Protein AF-A0A518CZ41-F1 (afdb_monomer)

Radius of gyration: 13.39 Å; Cα conta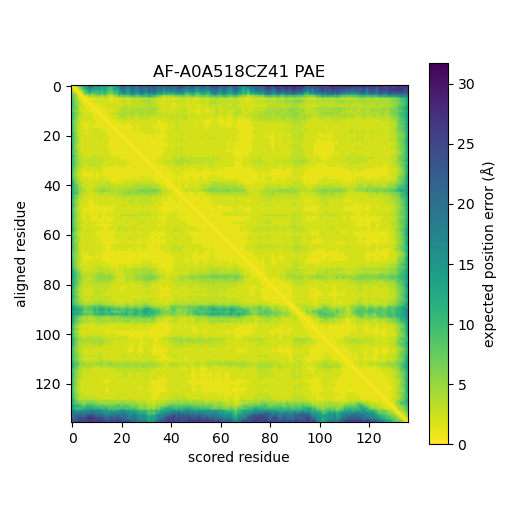cts (8 Å, |Δi|>4): 255; chains: 1; bounding box: 31×30×39 Å

Organism: NCBI:txid2528008

Sequence (136 aa):
MTESTHPHFDDGGAVVWQTDFHEALRAASQQGRLLFIEYGRKECTQCKALVLTVIPRPEIAAILSERYVCLAVDCDEAGDEVDELATKLEGAEMLPFVMVTDGRGQYLDGLSGRISPESLHRLLERLSSAANTKGA

Mean predicted aligned error: 3.84 Å

Structure (mmCIF, N/CA/C/O backbone):
data_AF-A0A518CZ41-F1
#
_entry.id   AF-A0A518CZ41-F1
#
loop_
_atom_site.group_PDB
_atom_site.id
_atom_site.type_symbol
_atom_site.label_atom_id
_atom_site.label_alt_id
_atom_site.label_comp_id
_atom_site.label_asym_id
_atom_site.label_entity_id
_atom_site.label_seq_id
_atom_site.pdbx_PDB_ins_code
_atom_site.Cartn_x
_atom_site.Cartn_y
_atom_site.Cartn_z
_atom_site.occupancy
_atom_site.B_iso_or_equiv
_atom_site.auth_seq_id
_atom_site.auth_comp_id
_atom_site.auth_asym_id
_atom_site.auth_atom_id
_atom_site.pdbx_PDB_model_num
ATOM 1 N N . MET A 1 1 ? -17.931 -11.281 -2.148 1.00 40.69 1 MET A N 1
ATOM 2 C CA . MET A 1 1 ? -16.796 -10.453 -1.703 1.00 40.69 1 MET A CA 1
ATOM 3 C C . MET A 1 1 ? -15.743 -10.651 -2.763 1.00 40.69 1 MET A C 1
ATOM 5 O O . MET A 1 1 ? -15.362 -11.789 -2.982 1.00 40.69 1 MET A O 1
ATOM 9 N N . THR A 1 2 ? -15.462 -9.621 -3.551 1.00 43.88 2 THR A N 1
ATOM 10 C CA . THR A 1 2 ? -14.520 -9.710 -4.667 1.00 43.88 2 THR A CA 1
ATOM 11 C C . THR A 1 2 ? -13.119 -9.830 -4.084 1.00 43.88 2 THR A C 1
ATOM 13 O O . THR A 1 2 ? -12.615 -8.890 -3.477 1.00 43.88 2 THR A O 1
ATOM 16 N N . GLU A 1 3 ? -12.540 -11.024 -4.179 1.00 54.88 3 GLU A N 1
ATOM 17 C CA . GLU A 1 3 ? -11.106 -11.237 -4.003 1.00 54.88 3 GLU A CA 1
ATOM 18 C C . GLU A 1 3 ? -10.420 -10.506 -5.156 1.00 54.88 3 GLU A C 1
ATOM 20 O O . GLU A 1 3 ? -10.385 -10.984 -6.288 1.00 54.88 3 GLU A O 1
ATOM 25 N N . SER A 1 4 ? -10.005 -9.276 -4.888 1.00 74.69 4 SER A N 1
ATOM 26 C CA . SER A 1 4 ? -9.381 -8.412 -5.877 1.00 74.69 4 SER A CA 1
ATOM 27 C C . SER A 1 4 ? -7.861 -8.551 -5.768 1.00 74.69 4 SER A C 1
ATOM 29 O O . SER A 1 4 ? -7.293 -8.476 -4.676 1.00 74.69 4 SER A O 1
ATOM 31 N N . THR A 1 5 ? -7.212 -8.816 -6.899 1.00 86.62 5 THR A N 1
ATOM 32 C CA . THR A 1 5 ? -5.757 -8.964 -7.031 1.00 86.62 5 THR A CA 1
ATOM 33 C C . THR A 1 5 ? -5.107 -7.626 -7.359 1.00 86.62 5 THR A C 1
ATOM 35 O O . THR A 1 5 ? -5.749 -6.739 -7.922 1.00 86.62 5 THR A O 1
ATOM 38 N N . HIS A 1 6 ? -3.814 -7.491 -7.077 1.00 94.44 6 HIS A N 1
ATOM 39 C CA . HIS A 1 6 ? -3.054 -6.318 -7.494 1.00 94.44 6 HIS A CA 1
ATOM 40 C C . HIS A 1 6 ? -3.083 -6.174 -9.037 1.00 94.44 6 HIS A C 1
ATOM 42 O O . HIS A 1 6 ? -2.931 -7.171 -9.749 1.00 94.44 6 HIS A O 1
ATOM 48 N N . PRO A 1 7 ? -3.264 -4.959 -9.593 1.00 91.94 7 PRO A N 1
ATOM 49 C CA . PRO A 1 7 ? -3.528 -4.752 -11.022 1.00 91.94 7 PRO A CA 1
ATOM 50 C C . PRO A 1 7 ? -2.357 -5.137 -11.941 1.00 91.94 7 PRO A C 1
ATOM 52 O O . PRO A 1 7 ? -2.566 -5.501 -13.098 1.00 91.94 7 PRO A O 1
ATOM 55 N N . HIS A 1 8 ? -1.118 -5.073 -11.443 1.00 93.06 8 HIS A N 1
ATOM 56 C CA . HIS A 1 8 ? 0.083 -5.327 -12.257 1.00 93.06 8 HIS A CA 1
ATOM 57 C C . HIS A 1 8 ? 0.860 -6.608 -11.927 1.00 93.06 8 HIS A C 1
ATOM 59 O O . HIS A 1 8 ? 1.631 -7.084 -12.764 1.00 93.06 8 HIS A O 1
ATOM 65 N N . PHE A 1 9 ? 0.716 -7.147 -10.718 1.00 94.69 9 PHE A N 1
ATOM 66 C CA . PHE A 1 9 ? 1.599 -8.175 -10.169 1.00 94.69 9 PHE A CA 1
ATOM 67 C C . PHE A 1 9 ? 0.758 -9.180 -9.385 1.00 94.69 9 PHE A C 1
ATOM 69 O O . PHE A 1 9 ? -0.210 -8.793 -8.751 1.00 94.69 9 PHE A O 1
ATOM 76 N N . ASP A 1 10 ? 1.115 -10.457 -9.429 1.00 93.56 10 ASP A N 1
ATOM 77 C CA . ASP A 1 10 ? 0.400 -11.509 -8.704 1.00 93.56 10 ASP A CA 1
ATOM 78 C C . ASP A 1 10 ? 1.176 -11.876 -7.436 1.00 93.56 10 ASP A C 1
ATOM 80 O O . ASP A 1 10 ? 2.201 -12.552 -7.503 1.00 93.56 10 ASP A O 1
ATOM 84 N N . ASP A 1 11 ? 0.704 -11.401 -6.285 1.00 94.12 11 ASP A N 1
ATOM 85 C CA . ASP A 1 11 ? 1.297 -11.672 -4.972 1.00 94.12 11 ASP A CA 1
ATOM 86 C C . ASP A 1 11 ? 0.936 -13.066 -4.417 1.00 94.12 11 ASP A C 1
ATOM 88 O O . ASP A 1 11 ? 1.285 -13.391 -3.280 1.00 94.12 11 ASP A O 1
ATOM 92 N N . GLY A 1 12 ? 0.245 -13.899 -5.206 1.00 93.25 12 GLY A N 1
ATOM 93 C CA . GLY A 1 12 ? -0.235 -15.215 -4.798 1.00 93.25 12 GLY A CA 1
ATOM 94 C C . GLY A 1 12 ? -1.470 -15.166 -3.898 1.00 93.25 12 GLY A C 1
ATOM 95 O O . GLY A 1 12 ? -1.744 -16.146 -3.204 1.00 93.25 12 GLY A O 1
ATOM 96 N N . GLY A 1 13 ? -2.194 -14.042 -3.878 1.00 93.31 13 GLY A N 1
ATOM 97 C CA . GLY A 1 13 ? -3.337 -13.824 -2.992 1.00 93.31 13 GLY A CA 1
ATOM 98 C C . GLY A 1 13 ? -2.918 -13.532 -1.554 1.00 93.31 13 GLY A C 1
ATOM 99 O O . GLY A 1 13 ? -3.638 -13.884 -0.619 1.00 93.31 13 GLY A O 1
ATOM 100 N N . ALA A 1 14 ? -1.739 -12.934 -1.363 1.00 94.94 14 ALA A N 1
ATOM 101 C CA . ALA A 1 14 ? -1.212 -12.632 -0.036 1.00 94.94 14 ALA A CA 1
ATOM 102 C C . ALA A 1 14 ? -2.076 -11.607 0.710 1.00 94.94 14 ALA A C 1
ATOM 104 O O . ALA A 1 14 ? -2.255 -11.726 1.924 1.00 94.94 14 ALA A O 1
ATOM 105 N N . VAL A 1 15 ? -2.614 -10.618 -0.009 1.00 96.38 15 VAL A N 1
ATOM 106 C CA . VAL A 1 15 ? -3.582 -9.649 0.516 1.00 96.38 15 VAL A CA 1
ATOM 107 C C . VAL A 1 15 ? -4.687 -9.374 -0.508 1.00 96.38 15 VAL A C 1
ATOM 109 O O . VAL A 1 15 ? -4.543 -9.635 -1.700 1.00 96.38 15 VAL A O 1
ATOM 112 N N . VAL A 1 16 ? -5.809 -8.824 -0.039 1.00 96.38 16 VAL A N 1
ATOM 113 C CA . VAL A 1 16 ? -6.887 -8.344 -0.916 1.00 96.38 16 VAL A CA 1
ATOM 114 C C . VAL A 1 16 ? -6.609 -6.896 -1.303 1.00 96.38 16 VAL A C 1
ATOM 116 O O . VAL A 1 16 ? -6.506 -6.031 -0.430 1.00 96.38 16 VAL A O 1
ATOM 119 N N . TRP A 1 17 ? -6.528 -6.634 -2.604 1.00 97.19 17 TRP A N 1
ATOM 120 C CA . TRP A 1 17 ? -6.184 -5.333 -3.166 1.00 97.19 17 TRP A CA 1
ATOM 121 C C . TRP A 1 17 ? -7.405 -4.584 -3.673 1.00 97.19 17 TRP A C 1
ATOM 123 O O . TRP A 1 17 ? -8.125 -5.065 -4.537 1.00 97.19 17 TRP A O 1
ATOM 133 N N . GLN A 1 18 ? -7.601 -3.363 -3.204 1.00 96.62 18 GLN A N 1
ATOM 134 C CA . GLN A 1 18 ? -8.471 -2.400 -3.862 1.00 96.62 18 GLN A CA 1
ATOM 135 C C . GLN A 1 18 ? -7.707 -1.671 -4.968 1.00 96.62 18 GLN A C 1
ATOM 137 O O . GLN A 1 18 ? -6.478 -1.606 -4.947 1.00 96.62 18 GLN A O 1
ATOM 142 N N . THR A 1 19 ? -8.450 -1.110 -5.917 1.00 95.62 19 THR A N 1
ATOM 143 C CA . THR A 1 19 ? -7.917 -0.295 -7.026 1.00 95.62 19 THR A CA 1
ATOM 144 C C . THR A 1 19 ? -8.610 1.062 -7.153 1.00 95.62 19 THR A C 1
ATOM 146 O O . THR A 1 19 ? -8.149 1.913 -7.903 1.00 95.62 19 THR A O 1
ATOM 149 N N . ASP A 1 20 ? -9.675 1.298 -6.380 1.00 95.44 20 ASP A N 1
ATOM 150 C CA . ASP A 1 20 ? -10.339 2.595 -6.263 1.00 95.44 20 ASP A CA 1
ATOM 151 C C . ASP A 1 20 ? -10.043 3.218 -4.890 1.00 95.44 20 ASP A C 1
ATOM 153 O O . ASP A 1 20 ? -10.288 2.611 -3.839 1.00 95.44 20 ASP A O 1
ATOM 157 N N . PHE A 1 21 ? -9.510 4.441 -4.896 1.00 96.06 21 PHE A N 1
ATOM 158 C CA . PHE A 1 21 ? -9.108 5.142 -3.677 1.00 96.06 21 PHE A CA 1
ATOM 159 C C . PHE A 1 21 ? -10.289 5.433 -2.742 1.00 96.06 21 PHE A C 1
ATOM 161 O O . PHE A 1 21 ? -10.181 5.236 -1.528 1.00 96.06 21 PHE A O 1
ATOM 168 N N . HIS A 1 22 ? -11.434 5.866 -3.273 1.00 96.06 22 HIS A N 1
ATOM 169 C CA . HIS A 1 22 ? -12.584 6.233 -2.450 1.00 96.06 22 HIS A CA 1
ATOM 170 C C . HIS A 1 22 ? -13.259 5.009 -1.830 1.00 96.06 22 HIS A C 1
ATOM 172 O O . HIS A 1 22 ? -13.716 5.071 -0.683 1.00 96.06 22 HIS A O 1
ATOM 178 N N . GLU A 1 23 ? -13.325 3.892 -2.551 1.00 96.31 23 GLU A N 1
ATOM 179 C CA . GLU A 1 23 ? -13.798 2.618 -2.015 1.00 96.31 23 GLU A CA 1
ATOM 180 C C . GLU A 1 23 ? -12.855 2.084 -0.936 1.00 96.31 23 GLU A C 1
ATOM 182 O O . GLU A 1 23 ? -13.319 1.700 0.144 1.00 96.31 23 GLU A O 1
ATOM 187 N N . ALA A 1 24 ? -11.541 2.131 -1.176 1.00 97.00 24 ALA A N 1
ATOM 188 C CA . ALA A 1 24 ? -10.542 1.698 -0.207 1.00 97.00 24 ALA A CA 1
ATOM 189 C C . ALA A 1 24 ? -10.580 2.545 1.073 1.00 97.00 24 ALA A C 1
ATOM 191 O O . ALA A 1 24 ? -10.604 1.999 2.179 1.00 97.00 24 ALA A O 1
ATOM 192 N N . LEU A 1 25 ? -10.676 3.871 0.943 1.00 97.50 25 LEU A N 1
ATOM 193 C CA . LEU A 1 25 ? -10.771 4.781 2.081 1.00 97.50 25 LEU A CA 1
ATOM 194 C C . LEU A 1 25 ? -12.068 4.573 2.874 1.00 97.50 25 LEU A C 1
ATOM 196 O O . LEU A 1 25 ? -12.051 4.523 4.106 1.00 97.50 25 LEU A O 1
ATOM 200 N N . ARG A 1 26 ? -13.200 4.398 2.183 1.00 97.62 26 ARG A N 1
ATOM 201 C CA . ARG A 1 26 ? -14.485 4.086 2.825 1.00 97.62 26 ARG A CA 1
ATOM 202 C C . ARG A 1 26 ? -14.406 2.772 3.598 1.00 97.62 26 ARG A C 1
ATOM 204 O O . ARG A 1 26 ? -14.874 2.716 4.735 1.00 97.62 26 ARG A O 1
ATOM 211 N N . ALA A 1 27 ? -13.801 1.742 3.008 1.00 96.31 27 ALA A N 1
ATOM 212 C CA . ALA A 1 27 ? -13.597 0.453 3.657 1.00 96.31 27 ALA A CA 1
ATOM 213 C C . ALA A 1 27 ? -12.696 0.580 4.894 1.00 96.31 27 ALA A C 1
ATOM 215 O O . ALA A 1 27 ? -13.059 0.070 5.953 1.00 96.31 27 ALA A O 1
ATOM 216 N N . ALA A 1 28 ? -11.580 1.310 4.797 1.00 96.69 28 ALA A N 1
ATOM 217 C CA . ALA A 1 28 ? -10.678 1.563 5.921 1.00 96.69 28 ALA A CA 1
ATOM 218 C C . ALA A 1 28 ? -11.420 2.246 7.081 1.00 96.69 28 ALA A C 1
ATOM 220 O O . ALA A 1 28 ? -11.381 1.776 8.219 1.00 96.69 28 ALA A O 1
ATOM 221 N N . SER A 1 29 ? -12.200 3.285 6.768 1.00 96.06 29 SER A N 1
ATOM 222 C CA . SER A 1 29 ? -13.040 4.006 7.729 1.00 96.06 29 SER A CA 1
ATOM 223 C C . SER A 1 29 ? -14.050 3.096 8.436 1.00 96.06 29 SER A C 1
ATOM 225 O O . SER A 1 29 ? -14.122 3.068 9.663 1.00 96.06 29 SER A O 1
ATOM 227 N N . GLN A 1 30 ? -14.811 2.311 7.668 1.00 96.44 30 GLN A N 1
ATOM 228 C CA . GLN A 1 30 ? -15.866 1.437 8.192 1.00 96.44 30 GLN A CA 1
ATOM 229 C C . GLN A 1 30 ? -15.320 0.272 9.019 1.00 96.44 30 GLN A C 1
ATOM 231 O O . GLN A 1 30 ? -15.967 -0.163 9.969 1.00 96.44 30 GLN A O 1
ATOM 236 N N . GLN A 1 31 ? -14.143 -0.239 8.658 1.00 94.12 31 GLN A N 1
ATOM 237 C CA . GLN A 1 31 ? -13.509 -1.372 9.331 1.00 94.12 31 GLN A CA 1
ATOM 238 C C . GLN A 1 31 ? -12.637 -0.945 10.520 1.00 94.12 31 GLN A C 1
ATOM 240 O O . GLN A 1 31 ? -12.100 -1.808 11.210 1.00 94.12 31 GLN A O 1
ATOM 245 N N . GLY A 1 32 ? -12.469 0.362 10.761 1.00 95.06 32 GLY A N 1
ATOM 246 C CA . GLY A 1 32 ? -11.537 0.866 11.774 1.00 95.06 32 GLY A CA 1
ATOM 247 C C . GLY A 1 32 ? -10.084 0.486 11.470 1.00 95.06 32 GLY A C 1
ATOM 248 O O . GLY A 1 32 ? -9.301 0.242 12.386 1.00 95.06 32 GLY A O 1
ATOM 249 N N . ARG A 1 33 ? -9.744 0.382 10.182 1.00 96.50 33 ARG A N 1
ATOM 250 C CA . ARG A 1 33 ? -8.426 -0.006 9.675 1.00 96.50 33 ARG A CA 1
ATOM 251 C C . ARG A 1 33 ? -7.707 1.194 9.076 1.00 96.50 33 ARG A C 1
ATOM 253 O O . ARG A 1 33 ? -8.321 2.195 8.713 1.00 96.50 33 ARG A O 1
ATOM 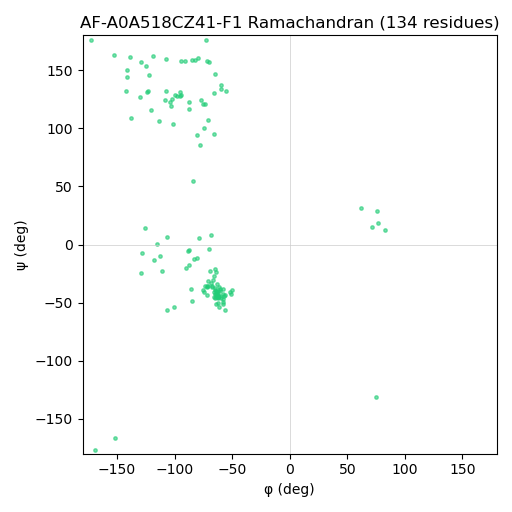260 N N . LEU A 1 34 ? -6.390 1.080 8.975 1.00 98.31 34 LEU A N 1
ATOM 261 C CA . LEU A 1 34 ? -5.574 2.029 8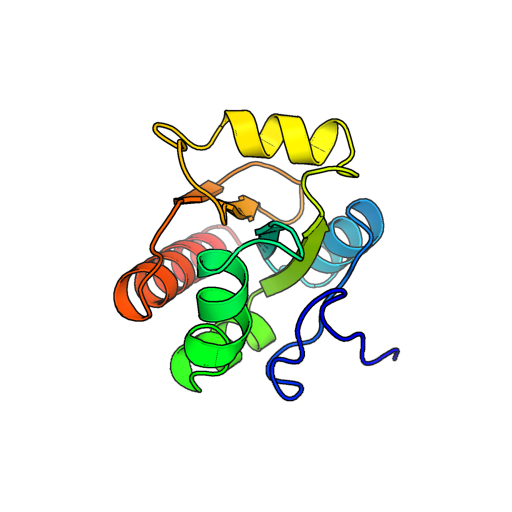.225 1.00 98.31 34 LEU A CA 1
ATOM 262 C C . LEU A 1 34 ? -5.661 1.716 6.724 1.00 98.31 34 LEU A C 1
ATOM 264 O O . LEU A 1 34 ? -6.027 0.607 6.337 1.00 98.31 34 LEU A O 1
ATOM 268 N N . LEU A 1 35 ? -5.322 2.680 5.875 1.00 98.44 35 LEU A N 1
ATOM 269 C CA . LEU A 1 35 ? -5.225 2.478 4.431 1.00 98.44 35 LEU A CA 1
ATOM 270 C C . LEU A 1 35 ? -3.749 2.379 4.051 1.00 98.44 35 LEU A C 1
ATOM 272 O O . LEU A 1 35 ? -2.989 3.314 4.284 1.00 98.44 35 LEU A O 1
ATOM 276 N N . PHE A 1 36 ? -3.355 1.240 3.495 1.00 98.62 36 PHE A N 1
ATOM 277 C CA . PHE A 1 36 ? -2.048 1.013 2.891 1.00 98.62 36 PHE A CA 1
ATOM 278 C C . PHE A 1 36 ? -2.158 1.259 1.388 1.00 98.62 36 PHE A C 1
ATOM 280 O O . PHE A 1 36 ? -3.023 0.671 0.743 1.00 98.62 36 PHE A O 1
ATOM 287 N N . ILE A 1 37 ? -1.287 2.099 0.837 1.00 98.50 37 ILE A N 1
ATOM 288 C CA . ILE A 1 37 ? -1.276 2.460 -0.580 1.00 98.50 37 ILE A CA 1
ATOM 289 C C . ILE A 1 37 ? 0.076 2.060 -1.165 1.00 98.50 37 ILE A C 1
ATOM 291 O O . ILE A 1 37 ? 1.107 2.600 -0.762 1.00 98.50 37 ILE A O 1
ATOM 295 N N . GLU A 1 38 ? 0.063 1.123 -2.107 1.00 98.06 38 GLU A N 1
ATOM 296 C CA . GLU A 1 38 ? 1.164 0.893 -3.039 1.00 98.06 38 GLU A CA 1
ATOM 297 C C . GLU A 1 38 ? 0.946 1.819 -4.233 1.00 98.06 38 GLU A C 1
ATOM 299 O O . GLU A 1 38 ? -0.082 1.753 -4.900 1.00 98.06 38 GLU A O 1
ATOM 304 N N . TYR A 1 39 ? 1.877 2.744 -4.428 1.00 97.50 39 TYR A N 1
ATOM 305 C CA . TYR A 1 39 ? 1.899 3.681 -5.539 1.00 97.50 39 TYR A CA 1
ATOM 306 C C . TYR A 1 39 ? 3.107 3.333 -6.398 1.00 97.50 39 TYR A C 1
ATOM 308 O O . TYR A 1 39 ? 4.268 3.535 -6.013 1.00 97.50 39 TYR A O 1
ATOM 316 N N . GLY A 1 40 ? 2.825 2.732 -7.542 1.00 96.25 40 GLY A N 1
ATOM 317 C CA . GLY A 1 40 ? 3.818 2.098 -8.389 1.00 96.25 40 GLY A CA 1
ATOM 318 C C . GLY A 1 40 ? 3.385 2.120 -9.842 1.00 96.25 40 GLY A C 1
ATOM 319 O O . GLY A 1 40 ? 2.476 2.835 -10.224 1.00 96.25 40 GLY A O 1
ATOM 320 N N . ARG A 1 41 ? 4.065 1.339 -10.675 1.00 95.44 41 ARG A N 1
ATOM 321 C CA . ARG A 1 41 ? 3.665 1.114 -12.069 1.00 95.44 41 ARG A CA 1
ATOM 322 C C . ARG A 1 41 ? 4.154 -0.238 -12.539 1.00 95.44 41 ARG A C 1
ATOM 324 O O . ARG A 1 41 ? 5.076 -0.817 -11.953 1.00 95.44 41 ARG A O 1
ATOM 331 N N . LYS A 1 42 ? 3.596 -0.730 -13.638 1.00 93.12 42 LYS A N 1
ATOM 332 C CA . LYS A 1 42 ? 3.949 -2.037 -14.204 1.00 93.12 42 LYS A CA 1
ATOM 333 C C . LYS A 1 42 ? 5.432 -2.148 -14.584 1.00 93.12 42 LYS A C 1
ATOM 335 O O . LYS A 1 42 ? 6.096 -3.122 -14.219 1.00 93.12 42 LYS A O 1
ATOM 340 N N . GLU A 1 43 ? 5.989 -1.148 -15.265 1.00 93.56 43 GLU A N 1
ATOM 341 C CA . GLU A 1 43 ? 7.396 -1.090 -15.685 1.00 93.56 43 GLU A CA 1
ATOM 342 C C . GLU A 1 43 ? 8.308 -0.549 -14.564 1.00 93.56 43 GLU A C 1
ATOM 344 O O . GLU A 1 43 ? 9.063 0.413 -14.728 1.00 93.56 43 GLU A O 1
ATOM 349 N N . CYS A 1 44 ? 8.241 -1.179 -13.389 1.00 93.56 44 CYS A N 1
ATOM 350 C CA . CYS A 1 44 ? 9.034 -0.821 -12.217 1.00 93.56 44 CYS A CA 1
ATOM 351 C C . CYS A 1 44 ? 9.564 -2.071 -11.500 1.00 93.56 44 CYS A C 1
ATOM 353 O O . CYS A 1 44 ? 8.835 -2.798 -10.824 1.00 93.56 44 CYS A O 1
ATOM 355 N N . THR A 1 45 ? 10.876 -2.310 -11.600 1.00 94.81 45 THR A N 1
ATOM 356 C CA . THR A 1 45 ? 11.530 -3.481 -10.990 1.00 94.81 45 THR A CA 1
ATOM 357 C C . THR A 1 45 ? 11.382 -3.516 -9.469 1.00 94.81 45 THR A C 1
ATOM 359 O O . THR A 1 45 ? 11.192 -4.589 -8.902 1.00 94.81 45 THR A O 1
ATOM 362 N N . GLN A 1 46 ? 11.463 -2.361 -8.801 1.00 94.81 46 GLN A N 1
ATOM 363 C CA . GLN A 1 46 ? 11.329 -2.298 -7.343 1.00 94.81 46 GLN A CA 1
ATOM 364 C C . GLN A 1 46 ? 9.877 -2.508 -6.895 1.00 94.81 46 GLN A C 1
ATOM 366 O O . GLN A 1 46 ? 9.655 -3.188 -5.900 1.00 94.81 46 GLN A O 1
ATOM 371 N N . CYS A 1 47 ? 8.898 -2.022 -7.664 1.00 96.06 47 CYS A N 1
ATOM 372 C CA . CYS A 1 47 ? 7.471 -2.216 -7.393 1.00 96.06 47 CYS A CA 1
ATOM 373 C C . CYS A 1 47 ? 7.125 -3.706 -7.502 1.00 96.06 47 CYS A C 1
ATOM 375 O O . CYS A 1 47 ? 6.579 -4.310 -6.581 1.00 96.06 47 CYS A O 1
ATOM 377 N N . LYS A 1 48 ? 7.619 -4.357 -8.565 1.00 96.31 48 LYS A N 1
ATOM 378 C CA . LYS A 1 48 ? 7.536 -5.813 -8.716 1.00 96.31 48 LYS A CA 1
ATOM 379 C C . LYS A 1 48 ? 8.188 -6.558 -7.545 1.00 96.31 48 LYS A C 1
ATOM 381 O O . LYS A 1 48 ? 7.632 -7.538 -7.061 1.00 96.31 48 LYS A O 1
ATOM 386 N N . ALA A 1 49 ? 9.369 -6.131 -7.094 1.00 96.69 49 ALA A N 1
ATOM 387 C CA . ALA A 1 49 ? 10.051 -6.769 -5.968 1.00 96.69 49 ALA A CA 1
ATOM 388 C C . ALA A 1 49 ? 9.256 -6.624 -4.660 1.00 96.69 49 ALA A C 1
ATOM 390 O O . ALA A 1 49 ? 9.115 -7.608 -3.933 1.00 96.69 49 ALA A O 1
ATOM 391 N N . LEU A 1 50 ? 8.698 -5.442 -4.386 1.00 97.62 50 LEU A N 1
ATOM 392 C CA . LEU A 1 50 ? 7.836 -5.201 -3.232 1.00 97.62 50 LEU A CA 1
ATOM 393 C C . LEU A 1 50 ? 6.646 -6.172 -3.236 1.00 97.62 50 LEU A C 1
ATOM 395 O O . LEU A 1 50 ? 6.490 -6.951 -2.295 1.00 97.62 50 LEU A O 1
ATOM 399 N N . VAL A 1 51 ? 5.866 -6.187 -4.318 1.00 97.62 51 VAL A N 1
ATOM 400 C CA . VAL A 1 51 ? 4.610 -6.950 -4.380 1.00 97.62 51 VAL A CA 1
ATOM 401 C C . VAL A 1 51 ? 4.836 -8.461 -4.459 1.00 97.62 51 VAL A C 1
ATOM 403 O O . VAL A 1 51 ? 4.096 -9.214 -3.842 1.00 97.62 51 VAL A O 1
ATOM 406 N N . LEU A 1 52 ? 5.880 -8.931 -5.149 1.00 97.19 52 LEU A N 1
ATOM 407 C CA . LEU A 1 52 ? 6.109 -10.373 -5.324 1.00 97.19 52 LEU A CA 1
ATOM 408 C C . LEU A 1 52 ? 6.969 -11.021 -4.235 1.00 97.19 52 LEU A C 1
ATOM 410 O O . LEU A 1 52 ? 6.982 -12.245 -4.126 1.00 97.19 52 LEU A O 1
ATOM 414 N N . THR A 1 53 ? 7.758 -10.248 -3.482 1.00 97.31 53 THR A N 1
ATOM 415 C CA . THR A 1 53 ? 8.765 -10.831 -2.569 1.00 97.31 53 THR A CA 1
ATOM 416 C C . THR A 1 53 ? 8.715 -10.296 -1.149 1.00 97.31 53 THR A C 1
ATOM 418 O O . THR A 1 53 ? 9.153 -10.986 -0.228 1.00 97.31 53 THR A O 1
ATOM 421 N N . VAL A 1 54 ? 8.195 -9.083 -0.952 1.00 98.12 54 VAL A N 1
ATOM 422 C CA . VAL A 1 54 ? 8.148 -8.450 0.366 1.00 98.12 54 VAL A CA 1
ATOM 423 C C . VAL A 1 54 ? 6.754 -8.582 0.969 1.00 98.12 54 VAL A C 1
ATOM 425 O O . VAL A 1 54 ? 6.634 -9.115 2.068 1.00 98.12 54 VAL A O 1
ATOM 428 N N . ILE A 1 55 ? 5.712 -8.165 0.247 1.00 98.12 55 ILE A N 1
ATOM 429 C CA . ILE A 1 55 ? 4.316 -8.246 0.707 1.00 98.12 55 ILE A CA 1
ATOM 430 C C . ILE A 1 55 ? 3.880 -9.685 1.041 1.00 98.12 55 ILE A C 1
ATOM 432 O O . ILE A 1 55 ? 3.299 -9.867 2.110 1.00 98.12 55 ILE A O 1
ATOM 436 N N . PRO A 1 56 ? 4.220 -10.725 0.248 1.00 97.81 56 PRO A N 1
ATOM 437 C CA . PRO A 1 56 ? 3.781 -12.097 0.517 1.00 97.81 56 PRO A CA 1
ATOM 438 C C . PRO A 1 56 ? 4.428 -12.756 1.734 1.00 97.81 56 PRO A C 1
ATOM 440 O O . PRO A 1 56 ? 4.114 -13.901 2.061 1.00 97.81 56 PRO A O 1
ATOM 443 N N . ARG A 1 57 ? 5.372 -12.082 2.399 1.00 98.12 57 ARG A N 1
ATOM 444 C CA . ARG A 1 57 ? 6.004 -12.640 3.592 1.00 98.12 57 ARG A CA 1
ATOM 445 C C . ARG A 1 57 ? 4.956 -12.769 4.701 1.00 98.12 57 ARG A C 1
ATOM 447 O O . ARG A 1 57 ? 4.265 -11.782 4.961 1.00 98.12 57 ARG A O 1
ATOM 454 N N . PRO A 1 58 ? 4.840 -13.933 5.369 1.00 97.75 58 PRO A N 1
ATOM 455 C CA . PRO A 1 58 ? 3.746 -14.204 6.302 1.00 97.75 58 PRO A CA 1
ATOM 456 C C . PRO A 1 58 ? 3.557 -13.126 7.372 1.00 97.75 58 PRO A C 1
ATOM 458 O O . PRO A 1 58 ? 2.432 -12.729 7.656 1.00 97.75 58 PRO A O 1
ATOM 461 N N . GLU A 1 59 ? 4.657 -12.615 7.923 1.00 96.56 59 GLU A N 1
ATOM 462 C CA . GLU A 1 59 ? 4.657 -11.564 8.938 1.00 96.56 59 GLU A CA 1
ATOM 463 C C . GLU A 1 59 ? 4.074 -10.231 8.432 1.00 96.56 59 GLU A C 1
ATOM 465 O O . GLU A 1 59 ? 3.404 -9.529 9.180 1.00 96.56 59 GLU A O 1
ATOM 470 N N . ILE A 1 60 ? 4.272 -9.893 7.157 1.00 98.38 60 ILE A N 1
ATOM 471 C CA . ILE A 1 60 ? 3.777 -8.650 6.549 1.00 98.38 60 ILE A CA 1
ATOM 472 C C . ILE A 1 60 ? 2.332 -8.829 6.083 1.00 98.38 60 ILE A C 1
ATOM 474 O O . ILE A 1 60 ? 1.475 -8.010 6.418 1.00 98.38 60 ILE A O 1
ATOM 478 N N . ALA A 1 61 ? 2.048 -9.917 5.361 1.00 98.00 61 ALA A N 1
ATOM 479 C CA . ALA A 1 61 ? 0.714 -10.231 4.858 1.00 98.00 61 ALA A CA 1
ATOM 480 C C . ALA A 1 61 ? -0.320 -10.343 5.991 1.00 98.00 61 ALA A C 1
ATOM 482 O O . ALA A 1 61 ? -1.443 -9.854 5.847 1.00 98.00 61 ALA A O 1
ATOM 483 N N . ALA A 1 62 ? 0.064 -10.923 7.137 1.00 97.56 62 ALA A N 1
ATOM 484 C CA . ALA A 1 62 ? -0.799 -11.015 8.313 1.00 97.56 62 ALA A CA 1
ATOM 485 C C . ALA A 1 62 ? -1.177 -9.627 8.855 1.00 97.56 62 ALA A C 1
ATOM 487 O O . ALA A 1 62 ? -2.360 -9.330 9.015 1.00 97.56 62 ALA A O 1
ATOM 488 N N . ILE A 1 63 ? -0.194 -8.742 9.064 1.00 97.69 63 ILE A N 1
ATOM 489 C CA . ILE A 1 63 ? -0.450 -7.387 9.572 1.00 97.69 63 ILE A CA 1
ATOM 490 C C . ILE A 1 63 ? -1.320 -6.599 8.591 1.00 97.69 63 ILE A C 1
ATOM 492 O O . ILE A 1 63 ? -2.294 -5.969 9.009 1.00 97.69 63 ILE A O 1
ATOM 496 N N . LEU A 1 64 ? -0.994 -6.649 7.295 1.00 98.06 64 LEU A N 1
ATOM 497 C CA . LEU A 1 64 ? -1.767 -5.985 6.247 1.00 98.06 64 LEU A CA 1
ATOM 498 C C . LEU A 1 64 ? -3.220 -6.471 6.243 1.00 98.06 64 LEU A C 1
ATOM 500 O O . LEU A 1 64 ? -4.136 -5.659 6.327 1.00 98.06 64 LEU A O 1
ATOM 504 N N . SER A 1 65 ? -3.438 -7.785 6.255 1.00 96.38 65 SER A N 1
ATOM 505 C CA . SER A 1 65 ? -4.780 -8.377 6.219 1.00 96.38 65 SER A CA 1
ATOM 506 C C . SER A 1 65 ? -5.605 -8.105 7.479 1.00 96.38 65 SER A C 1
ATOM 508 O O . SER A 1 65 ? -6.836 -8.033 7.409 1.00 96.38 65 SER A O 1
ATOM 510 N N . GLU A 1 66 ? -4.962 -7.962 8.640 1.00 96.06 66 GLU A N 1
ATOM 511 C CA . GLU A 1 66 ? -5.635 -7.730 9.921 1.00 96.06 66 GLU A CA 1
ATOM 512 C C . GLU A 1 66 ? -5.926 -6.254 10.203 1.00 96.06 66 GLU A C 1
ATOM 514 O O . GLU A 1 66 ? -6.972 -5.935 10.782 1.00 96.06 66 GLU A O 1
ATOM 519 N N . ARG A 1 67 ? -5.005 -5.357 9.835 1.00 97.56 67 ARG A N 1
ATOM 520 C CA . ARG A 1 67 ? -4.983 -3.961 10.307 1.00 97.56 67 ARG A CA 1
ATOM 521 C C . ARG A 1 67 ? -5.135 -2.928 9.198 1.00 97.56 67 ARG A C 1
ATOM 523 O O . ARG A 1 67 ? -5.399 -1.766 9.511 1.00 97.56 67 ARG A O 1
ATOM 530 N N . TYR A 1 68 ? -5.003 -3.338 7.940 1.00 98.25 68 TYR A N 1
ATOM 531 C CA . TYR A 1 68 ? -5.002 -2.437 6.797 1.00 98.25 68 TYR A CA 1
ATOM 532 C C . TYR A 1 68 ? -6.059 -2.833 5.762 1.00 98.25 68 TYR A C 1
ATOM 534 O O . TYR A 1 68 ? -6.477 -3.985 5.648 1.00 98.25 68 TYR A O 1
ATOM 542 N N . VAL A 1 69 ? -6.512 -1.844 5.004 1.00 98.25 69 VAL A N 1
ATOM 543 C CA . VAL A 1 69 ? -7.074 -2.036 3.668 1.00 98.25 69 VAL A CA 1
ATOM 544 C C . VAL A 1 69 ? -5.948 -1.741 2.687 1.00 98.25 69 VAL A C 1
ATOM 546 O O . VAL A 1 69 ? -5.301 -0.705 2.819 1.00 98.25 69 VAL A O 1
ATOM 549 N N . CYS A 1 70 ? -5.679 -2.650 1.751 1.00 98.25 70 CYS A N 1
ATOM 550 C CA . CYS A 1 70 ? -4.607 -2.481 0.772 1.00 98.25 70 CYS A CA 1
ATOM 551 C C . CYS A 1 70 ? -5.175 -1.892 -0.518 1.00 98.25 70 CYS A C 1
ATOM 553 O O . CYS A 1 70 ? -6.176 -2.385 -1.031 1.00 98.25 70 CYS A O 1
ATOM 555 N N . LEU A 1 71 ? -4.535 -0.851 -1.033 1.00 98.12 71 LEU A N 1
ATOM 556 C CA . LEU A 1 71 ? -4.848 -0.179 -2.286 1.00 98.12 71 LEU A CA 1
ATOM 557 C C . LEU A 1 71 ? -3.603 -0.215 -3.168 1.00 98.12 71 LEU A C 1
ATOM 559 O O . LEU A 1 71 ? -2.515 0.114 -2.701 1.00 98.12 71 LEU A O 1
ATOM 563 N N . ALA A 1 72 ? -3.774 -0.602 -4.425 1.00 97.62 72 ALA A N 1
ATOM 564 C CA . ALA A 1 72 ? -2.753 -0.475 -5.454 1.00 97.62 72 ALA A CA 1
ATOM 565 C C . ALA A 1 72 ? -3.154 0.642 -6.418 1.00 97.62 72 ALA A C 1
ATOM 567 O O . ALA A 1 72 ? -4.300 0.678 -6.872 1.00 97.62 72 ALA A O 1
ATOM 568 N N . VAL A 1 73 ? -2.217 1.536 -6.719 1.00 96.56 73 VAL A N 1
ATOM 569 C CA . VAL A 1 73 ? -2.416 2.689 -7.600 1.00 96.56 73 VAL A CA 1
ATOM 570 C C . VAL A 1 73 ? -1.302 2.722 -8.634 1.00 96.56 73 VAL A C 1
ATOM 572 O O . VAL A 1 73 ? -0.121 2.716 -8.279 1.00 96.56 73 VAL A O 1
ATOM 575 N N . ASP A 1 74 ? -1.691 2.793 -9.907 1.00 95.38 74 ASP A N 1
ATOM 576 C CA . ASP A 1 74 ? -0.762 3.138 -10.978 1.00 95.38 74 ASP A CA 1
ATOM 577 C C . ASP A 1 74 ? -0.456 4.640 -10.896 1.00 95.38 74 ASP A C 1
ATOM 579 O O . ASP A 1 74 ? -1.362 5.470 -10.959 1.00 95.38 74 ASP A O 1
ATOM 583 N N . CYS A 1 75 ? 0.815 4.993 -10.726 1.00 93.38 75 CYS A N 1
ATOM 584 C CA . CYS A 1 75 ? 1.263 6.371 -10.587 1.00 93.38 75 CYS A CA 1
ATOM 585 C C . CYS A 1 75 ? 1.017 7.215 -11.838 1.00 93.38 75 CYS A C 1
ATOM 587 O O . CYS A 1 75 ? 0.946 8.435 -11.735 1.00 93.38 75 CYS A O 1
ATOM 589 N N . ASP A 1 76 ? 0.902 6.587 -13.010 1.00 92.12 76 ASP A N 1
ATOM 590 C CA . ASP A 1 76 ? 0.645 7.297 -14.263 1.00 92.12 76 ASP A CA 1
ATOM 591 C C . ASP A 1 76 ? -0.863 7.588 -14.461 1.00 92.12 76 ASP A C 1
ATOM 593 O O . ASP A 1 76 ? -1.231 8.392 -15.320 1.00 92.12 76 ASP A O 1
ATOM 597 N N . GLU A 1 77 ? -1.734 6.969 -13.651 1.00 92.25 77 GLU A N 1
ATOM 598 C CA . GLU A 1 77 ? -3.201 7.106 -13.689 1.00 92.25 77 GLU A CA 1
ATOM 599 C C . GLU A 1 77 ? -3.799 7.513 -12.328 1.00 92.25 77 GLU A C 1
ATOM 601 O O . GLU A 1 77 ? -5.007 7.401 -12.103 1.00 92.25 77 GLU A O 1
ATOM 606 N N . ALA A 1 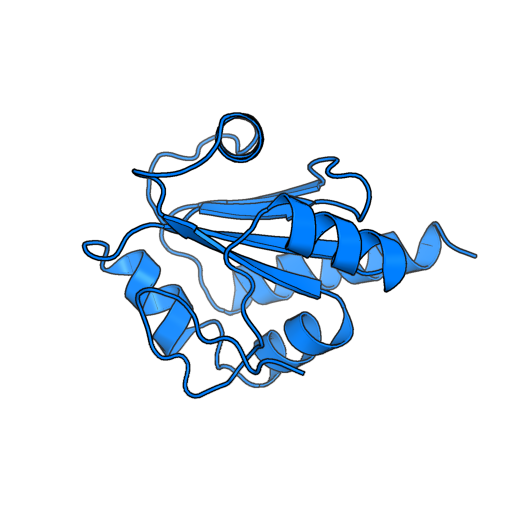78 ? -2.958 7.971 -11.402 1.00 91.31 78 ALA A N 1
ATOM 607 C CA . ALA A 1 78 ? -3.385 8.353 -10.068 1.00 91.31 78 ALA A CA 1
ATOM 608 C 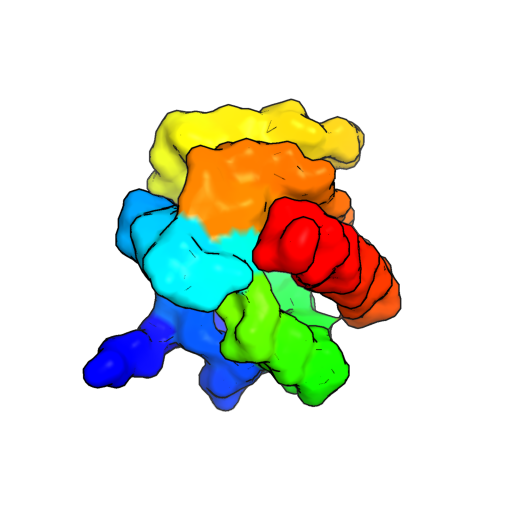C . ALA A 1 78 ? -4.329 9.569 -10.097 1.00 91.31 78 ALA A C 1
ATOM 610 O O . ALA A 1 78 ? -4.229 10.454 -10.945 1.00 91.31 78 ALA A O 1
ATOM 611 N N . GLY A 1 79 ? -5.275 9.600 -9.156 1.00 92.50 79 GLY A N 1
ATOM 612 C CA . GLY A 1 79 ? -6.111 10.777 -8.914 1.00 92.50 79 GLY A CA 1
ATOM 613 C C . GLY A 1 79 ? -5.403 11.810 -8.034 1.00 92.50 79 GLY A C 1
ATOM 614 O O . GLY A 1 79 ? -4.519 11.454 -7.248 1.00 92.50 79 GLY A O 1
ATOM 615 N N . ASP A 1 80 ? -5.860 13.065 -8.109 1.00 95.62 80 ASP A N 1
ATOM 616 C CA . ASP A 1 80 ? -5.287 14.216 -7.396 1.00 95.62 80 ASP A CA 1
ATOM 617 C C . ASP A 1 80 ? -5.084 13.950 -5.892 1.00 95.62 80 ASP A C 1
ATOM 619 O O . ASP A 1 80 ? -4.067 14.344 -5.322 1.00 95.62 80 ASP A O 1
ATOM 623 N N . GLU A 1 81 ? -6.015 13.255 -5.229 1.00 95.38 81 GLU A N 1
ATOM 624 C CA . GLU A 1 81 ? -5.902 12.947 -3.801 1.00 95.38 81 GLU A CA 1
ATOM 625 C C . GLU A 1 81 ? -4.727 12.020 -3.476 1.00 95.38 81 GLU A C 1
ATOM 627 O O . GLU A 1 81 ? -4.064 12.194 -2.450 1.00 95.38 81 GLU A O 1
ATOM 632 N N . VAL A 1 82 ? -4.466 11.024 -4.326 1.00 95.25 82 VAL A N 1
ATOM 633 C CA . VAL A 1 82 ? -3.352 10.090 -4.121 1.00 95.25 82 VAL A CA 1
ATOM 634 C C . VAL A 1 82 ? -2.031 10.768 -4.465 1.00 95.25 82 VAL A C 1
ATOM 636 O O . VAL A 1 82 ? -1.058 10.606 -3.726 1.00 95.25 82 VAL A O 1
ATOM 639 N N . ASP A 1 83 ? -2.004 11.583 -5.517 1.00 95.62 83 ASP A N 1
ATOM 640 C CA . ASP A 1 83 ? -0.828 12.380 -5.858 1.00 95.62 83 ASP A CA 1
ATOM 641 C C . ASP A 1 83 ? -0.484 13.380 -4.745 1.00 95.62 83 ASP A C 1
ATOM 643 O O . ASP A 1 83 ? 0.683 13.510 -4.369 1.00 95.62 83 ASP A O 1
ATOM 647 N N . GLU A 1 84 ? -1.479 14.021 -4.120 1.00 95.88 84 GLU A N 1
ATOM 648 C CA . GLU A 1 84 ? -1.248 14.893 -2.965 1.00 95.88 84 GLU A CA 1
ATOM 649 C C . GLU A 1 84 ? -0.617 14.121 -1.794 1.00 95.88 84 GLU A C 1
ATOM 651 O O . GLU A 1 84 ? 0.294 14.629 -1.133 1.00 95.88 84 GLU A O 1
ATOM 656 N N . LEU A 1 85 ? -1.050 12.882 -1.537 1.00 96.44 85 LEU A N 1
ATOM 657 C CA . LEU A 1 85 ? -0.415 12.021 -0.534 1.00 96.44 85 LEU A CA 1
ATOM 658 C C . LEU A 1 85 ? 1.035 11.698 -0.909 1.00 96.44 85 LEU A C 1
ATOM 660 O O . LEU A 1 85 ? 1.902 11.760 -0.036 1.00 96.44 85 LEU A O 1
ATOM 664 N N . ALA A 1 86 ? 1.317 11.42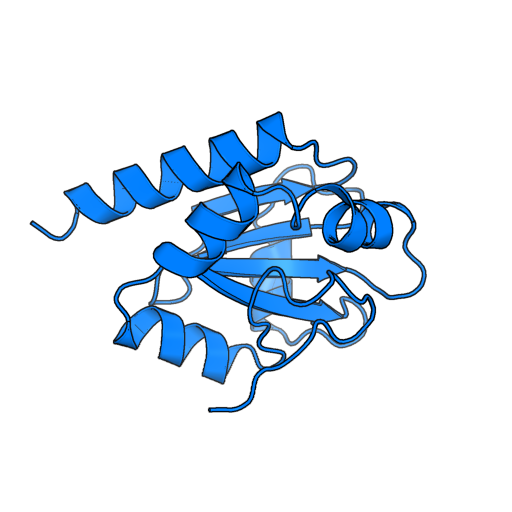9 -2.186 1.00 94.94 86 ALA A N 1
ATOM 665 C CA . ALA A 1 86 ? 2.671 11.149 -2.657 1.00 94.94 86 ALA A CA 1
ATOM 666 C C . ALA A 1 86 ? 3.610 12.339 -2.414 1.00 94.94 86 ALA A C 1
ATOM 668 O O . ALA A 1 86 ? 4.752 12.143 -1.999 1.00 94.94 86 ALA A O 1
ATOM 669 N N . THR A 1 87 ? 3.119 13.578 -2.552 1.00 94.75 87 THR A N 1
ATOM 670 C CA . THR A 1 87 ? 3.920 14.778 -2.243 1.00 94.75 87 THR A CA 1
ATOM 671 C C . THR A 1 87 ? 4.305 14.913 -0.764 1.00 94.75 87 THR A C 1
ATOM 673 O O . THR A 1 87 ? 5.272 15.607 -0.449 1.00 94.75 87 THR A O 1
ATOM 676 N N . LYS A 1 88 ? 3.580 14.255 0.153 1.00 95.50 88 LYS A N 1
ATOM 677 C CA . LYS A 1 88 ? 3.857 14.279 1.604 1.00 95.50 88 LYS A CA 1
ATOM 678 C C . LYS A 1 88 ? 4.979 13.322 2.002 1.00 95.50 88 LYS A C 1
ATOM 680 O O . LYS A 1 88 ? 5.464 13.390 3.132 1.00 95.50 88 LYS A O 1
ATOM 685 N N . LEU A 1 89 ? 5.395 12.439 1.097 1.00 92.94 89 LEU A N 1
ATOM 686 C CA . LEU A 1 89 ? 6.491 11.517 1.335 1.00 92.94 89 LEU A CA 1
ATOM 687 C C . LEU A 1 89 ? 7.833 12.233 1.125 1.00 92.94 89 LEU A C 1
ATOM 689 O O . LEU A 1 89 ? 8.347 12.347 0.013 1.00 92.94 89 LEU A O 1
ATOM 693 N N . GLU A 1 90 ? 8.406 12.742 2.215 1.00 86.44 90 GLU A N 1
ATOM 694 C CA . GLU A 1 90 ? 9.672 13.479 2.173 1.00 86.44 90 GLU A CA 1
ATOM 695 C C . GLU A 1 90 ? 10.824 12.620 1.619 1.00 86.44 90 GLU A C 1
ATOM 697 O O . GLU A 1 90 ? 11.028 11.474 2.021 1.00 86.44 90 GLU A O 1
ATOM 702 N N . GLY A 1 91 ? 11.608 13.185 0.694 1.00 80.50 91 GLY A N 1
ATOM 703 C CA . GLY A 1 91 ? 12.766 12.504 0.098 1.00 80.50 91 GLY A CA 1
ATOM 704 C C . GLY A 1 91 ? 12.414 11.366 -0.868 1.00 80.50 91 GLY A C 1
ATOM 705 O O . GLY A 1 91 ? 13.276 10.550 -1.198 1.00 80.50 91 GLY A O 1
ATOM 706 N N . ALA A 1 92 ? 11.161 11.283 -1.319 1.00 86.25 92 ALA A N 1
ATOM 707 C CA . ALA A 1 92 ? 10.722 10.289 -2.286 1.00 86.25 92 ALA A CA 1
ATOM 708 C C . ALA A 1 92 ? 11.210 10.612 -3.705 1.00 86.25 92 ALA A C 1
ATOM 710 O O . ALA A 1 92 ? 10.628 11.421 -4.420 1.00 86.25 92 ALA A O 1
ATOM 711 N N . GLU A 1 93 ? 12.283 9.943 -4.124 1.00 83.75 93 GLU A N 1
ATOM 712 C CA . GLU A 1 93 ? 12.868 10.114 -5.465 1.00 83.75 93 GLU A CA 1
ATOM 713 C C . GLU A 1 93 ? 12.725 8.862 -6.348 1.00 83.75 93 GLU A C 1
ATOM 715 O O . GLU A 1 93 ? 13.018 8.895 -7.543 1.00 83.75 93 GLU A O 1
ATOM 720 N N . MET A 1 94 ? 12.296 7.734 -5.772 1.00 90.62 94 MET A N 1
ATOM 721 C CA . MET A 1 94 ? 12.293 6.435 -6.445 1.00 90.62 94 MET A CA 1
ATOM 722 C C . MET A 1 94 ? 11.060 5.604 -6.089 1.00 90.62 94 MET A C 1
ATOM 724 O O . MET A 1 94 ? 10.750 5.426 -4.915 1.00 90.62 94 MET A O 1
ATOM 728 N N . LEU A 1 95 ? 10.400 5.042 -7.103 1.00 92.69 95 LEU A N 1
ATOM 729 C CA . LEU A 1 95 ? 9.297 4.094 -6.931 1.00 92.69 95 LEU A CA 1
ATOM 730 C C . LEU A 1 95 ? 9.769 2.730 -6.380 1.00 92.69 95 LEU A C 1
ATOM 732 O O . LEU A 1 95 ? 10.922 2.342 -6.615 1.00 92.69 95 LEU A O 1
ATOM 736 N N . PRO A 1 96 ? 8.875 1.954 -5.740 1.00 94.12 96 PRO A N 1
ATOM 737 C CA . PRO A 1 96 ? 7.499 2.304 -5.366 1.00 94.12 96 PRO A CA 1
ATOM 738 C C . PRO A 1 96 ? 7.463 3.311 -4.217 1.00 94.12 96 PRO A C 1
ATOM 740 O O . PRO A 1 96 ? 8.413 3.400 -3.434 1.00 94.12 96 PRO A O 1
ATOM 743 N N . PHE A 1 97 ? 6.353 4.033 -4.099 1.00 97.12 97 PHE A N 1
ATOM 744 C CA . PHE A 1 97 ? 6.000 4.734 -2.871 1.00 97.12 97 PHE A CA 1
ATOM 745 C C . PHE A 1 97 ? 4.982 3.888 -2.112 1.00 97.12 97 PHE A C 1
ATOM 747 O O . PHE A 1 97 ? 3.971 3.454 -2.653 1.00 97.12 97 PHE A O 1
ATOM 754 N N . VAL A 1 98 ? 5.264 3.643 -0.842 1.00 97.44 98 VAL A N 1
ATOM 755 C CA . VAL A 1 98 ? 4.310 3.091 0.111 1.00 97.44 98 VAL A CA 1
ATOM 756 C C . VAL A 1 98 ? 3.854 4.233 0.990 1.00 97.44 98 VAL A C 1
ATOM 758 O O . VAL A 1 98 ? 4.677 4.863 1.649 1.00 97.44 98 VAL A O 1
ATOM 761 N N . MET A 1 99 ? 2.552 4.477 1.030 1.00 97.88 99 MET A N 1
ATOM 762 C CA . MET A 1 99 ? 1.951 5.493 1.889 1.00 97.88 99 MET A CA 1
ATOM 763 C C . MET A 1 99 ? 0.922 4.843 2.796 1.00 97.88 99 MET A C 1
ATOM 765 O O . MET A 1 99 ? 0.234 3.899 2.406 1.00 97.88 99 MET A O 1
ATOM 769 N N . VAL A 1 100 ? 0.800 5.363 4.012 1.00 98.25 100 VAL A N 1
ATOM 770 C CA . VAL A 1 100 ? -0.226 4.935 4.954 1.00 98.25 100 VAL A CA 1
ATOM 771 C C . VAL A 1 100 ? -1.049 6.134 5.389 1.00 98.25 100 VAL A C 1
ATOM 773 O O . VAL A 1 100 ? -0.499 7.153 5.810 1.00 98.25 100 VAL A O 1
ATOM 776 N N . THR A 1 101 ? -2.372 5.989 5.344 1.00 98.19 101 THR A N 1
ATOM 777 C CA . THR A 1 101 ? -3.308 6.964 5.911 1.00 98.19 101 THR A CA 1
ATOM 778 C C . THR A 1 101 ? -4.166 6.342 7.004 1.00 98.19 101 THR A C 1
ATOM 780 O O . THR A 1 101 ? -4.320 5.121 7.096 1.00 98.19 101 THR A O 1
ATOM 783 N N . ASP A 1 102 ? -4.774 7.187 7.832 1.00 96.75 102 ASP A N 1
ATOM 784 C CA . ASP A 1 102 ? -5.896 6.760 8.666 1.00 96.75 102 ASP A CA 1
ATOM 785 C C . ASP A 1 102 ? -7.181 6.551 7.836 1.00 96.75 102 ASP A C 1
ATOM 787 O O . ASP A 1 102 ? -7.232 6.842 6.636 1.00 96.75 102 ASP A O 1
ATOM 791 N N . GLY A 1 103 ? -8.250 6.078 8.486 1.00 92.50 103 GLY A N 1
ATOM 792 C CA . GLY A 1 103 ? -9.571 5.890 7.869 1.00 92.50 103 GLY A CA 1
ATOM 793 C C . GLY A 1 103 ? -10.305 7.189 7.489 1.00 92.50 103 GLY A C 1
ATOM 794 O O . GLY A 1 103 ? -11.489 7.144 7.155 1.00 92.50 103 GLY A O 1
ATOM 795 N N . ARG A 1 104 ? -9.650 8.353 7.581 1.00 94.06 104 ARG A N 1
ATOM 796 C CA . ARG A 1 104 ? -10.131 9.660 7.101 1.00 94.06 104 ARG A CA 1
ATOM 797 C C . ARG A 1 104 ? -9.267 10.214 5.964 1.00 94.06 104 ARG A C 1
ATOM 799 O O . ARG A 1 104 ? -9.554 11.308 5.487 1.00 94.06 104 ARG A O 1
ATOM 806 N N . GLY A 1 105 ? -8.231 9.489 5.542 1.00 94.88 105 GLY A N 1
ATOM 807 C CA . GLY A 1 105 ? -7.321 9.909 4.478 1.00 94.88 105 GLY A CA 1
ATOM 808 C C . GLY A 1 105 ? -6.219 10.847 4.969 1.00 94.88 105 GLY A C 1
ATOM 809 O O . GLY A 1 105 ? -5.534 11.465 4.159 1.00 94.88 105 GLY A O 1
ATOM 810 N N . GLN A 1 106 ? -6.024 10.984 6.285 1.00 96.25 106 GLN A N 1
ATOM 811 C CA . GLN A 1 106 ? -4.900 11.749 6.821 1.00 96.25 106 GLN A CA 1
ATOM 812 C C . GLN A 1 106 ? -3.624 10.923 6.672 1.00 96.25 106 GLN A C 1
ATOM 814 O O . GLN A 1 106 ? -3.532 9.823 7.220 1.00 96.25 106 GLN A O 1
ATOM 819 N N . TYR A 1 107 ? -2.644 11.464 5.947 1.00 97.31 107 TYR A N 1
ATOM 820 C CA . TYR A 1 107 ? -1.315 10.870 5.826 1.00 97.31 107 TYR A CA 1
ATOM 821 C C . TYR A 1 107 ? -0.687 10.656 7.207 1.00 97.31 107 TYR A C 1
ATOM 823 O O . TYR A 1 107 ? -0.684 11.564 8.041 1.00 97.31 107 TYR A O 1
ATOM 831 N N . LEU A 1 108 ? -0.157 9.457 7.433 1.00 97.06 108 LEU A N 1
ATOM 832 C CA . LEU A 1 108 ? 0.537 9.099 8.663 1.00 97.06 108 LEU A CA 1
ATOM 833 C C . LEU A 1 108 ? 2.040 9.014 8.431 1.00 97.06 108 LEU A C 1
ATOM 835 O O . LEU A 1 108 ? 2.800 9.656 9.152 1.00 97.06 108 LEU A O 1
ATOM 839 N N . ASP A 1 109 ? 2.457 8.187 7.473 1.00 97.25 109 ASP A N 1
ATOM 840 C CA . ASP A 1 109 ? 3.863 7.934 7.162 1.00 97.25 109 ASP A CA 1
ATOM 841 C C . ASP A 1 109 ? 3.995 7.069 5.893 1.00 97.25 109 ASP A C 1
ATOM 843 O O . ASP A 1 109 ? 2.994 6.577 5.362 1.00 97.25 109 ASP A O 1
ATOM 847 N N . GLY A 1 110 ? 5.224 6.824 5.437 1.00 97.00 110 GLY A N 1
ATOM 848 C CA . GLY A 1 110 ? 5.483 6.022 4.249 1.00 97.00 110 GLY A CA 1
ATOM 849 C C . GLY A 1 110 ? 6.948 5.647 4.031 1.00 97.00 110 GLY A C 1
ATOM 850 O O . GLY A 1 110 ? 7.822 5.909 4.855 1.00 97.00 110 GLY A O 1
ATOM 851 N N . LEU A 1 111 ? 7.214 4.977 2.910 1.00 97.00 111 LEU A N 1
ATOM 852 C CA . LEU A 1 111 ? 8.542 4.555 2.459 1.00 97.00 111 LEU A CA 1
ATOM 853 C C . LEU A 1 111 ? 8.645 4.725 0.943 1.00 97.00 111 LEU A C 1
ATOM 855 O O . LEU A 1 111 ? 7.659 4.551 0.237 1.00 97.00 111 LEU A O 1
ATOM 859 N N . SER A 1 112 ? 9.841 4.995 0.428 1.00 96.06 112 SER A N 1
ATOM 860 C CA . SER A 1 112 ? 10.099 5.071 -1.013 1.00 96.06 112 SER A CA 1
ATOM 861 C C . SER A 1 112 ? 11.296 4.213 -1.425 1.00 96.06 112 SER A C 1
ATOM 863 O O . SER A 1 112 ? 12.180 3.890 -0.625 1.00 96.06 112 SER A O 1
ATOM 865 N N . GLY A 1 113 ? 11.325 3.831 -2.699 1.00 93.50 113 GLY A N 1
ATOM 866 C CA . GLY A 1 113 ? 12.451 3.175 -3.348 1.00 93.50 113 GLY A CA 1
ATOM 867 C C . GLY A 1 113 ? 12.605 1.712 -2.952 1.00 93.50 113 GLY A C 1
ATOM 868 O O . GLY A 1 113 ? 11.669 0.916 -3.009 1.00 93.50 113 GLY A O 1
ATOM 869 N N . ARG A 1 114 ? 13.826 1.312 -2.584 1.00 93.56 114 ARG A N 1
A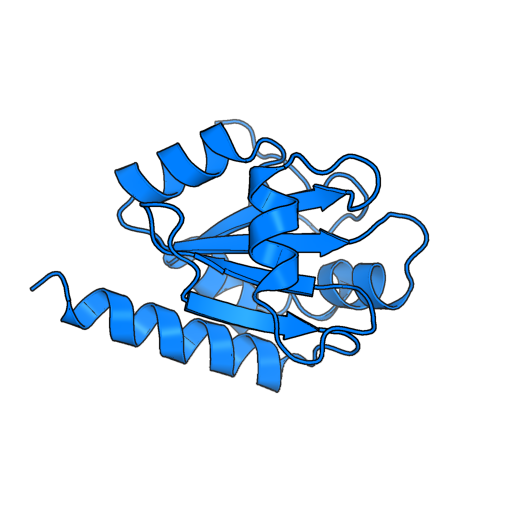TOM 870 C CA . ARG A 1 114 ? 14.119 -0.084 -2.238 1.00 93.56 114 ARG A CA 1
ATOM 871 C C . ARG A 1 114 ? 13.619 -0.411 -0.830 1.00 93.56 114 ARG A C 1
ATOM 873 O O . ARG A 1 114 ? 14.374 -0.367 0.140 1.00 93.56 114 ARG A O 1
ATOM 880 N N . ILE A 1 115 ? 12.348 -0.778 -0.744 1.00 95.69 115 ILE A N 1
ATOM 881 C CA . ILE A 1 115 ? 11.682 -1.166 0.499 1.00 95.69 115 ILE A CA 1
ATOM 882 C C . ILE A 1 115 ? 12.098 -2.589 0.886 1.00 95.69 115 ILE A C 1
ATOM 884 O O . ILE A 1 115 ? 11.951 -3.526 0.099 1.00 95.69 115 ILE A O 1
ATOM 888 N N . SER A 1 116 ? 12.630 -2.756 2.100 1.00 97.19 116 SER A N 1
ATOM 889 C CA . SER A 1 116 ? 12.970 -4.069 2.647 1.00 97.19 116 SER A CA 1
ATOM 890 C C . SER A 1 116 ? 11.821 -4.620 3.501 1.00 97.19 116 SER A C 1
ATOM 892 O O . SER A 1 116 ? 11.012 -3.852 4.029 1.00 97.19 116 SER A O 1
ATOM 894 N N . PRO A 1 117 ? 11.753 -5.946 3.698 1.00 97.88 117 PRO A N 1
ATOM 895 C CA . PRO A 1 117 ? 10.819 -6.565 4.636 1.00 97.88 117 PRO A CA 1
ATOM 896 C C . PRO A 1 117 ? 10.870 -5.952 6.035 1.00 97.88 117 PRO A C 1
ATOM 898 O O . PRO A 1 117 ? 9.841 -5.666 6.637 1.00 97.88 117 PRO A O 1
ATOM 901 N N . GLU A 1 118 ? 12.070 -5.684 6.539 1.00 98.00 118 GLU A N 1
ATOM 902 C CA . GLU A 1 118 ? 12.282 -5.150 7.880 1.00 98.00 118 GLU A CA 1
ATOM 903 C C . GLU A 1 118 ? 11.839 -3.690 7.995 1.00 98.00 118 GLU A C 1
ATOM 905 O O . GLU A 1 118 ? 11.357 -3.287 9.055 1.00 98.00 118 GLU A O 1
ATOM 910 N N . SER A 1 119 ? 12.020 -2.873 6.948 1.00 97.25 119 SER A N 1
ATOM 911 C CA . SER A 1 119 ? 11.539 -1.488 6.965 1.00 97.25 119 SER A CA 1
ATOM 912 C C . SER A 1 119 ? 10.017 -1.438 6.867 1.00 97.25 119 SER A C 1
ATOM 914 O O . SER A 1 119 ? 9.393 -0.730 7.659 1.00 97.25 119 SER A O 1
ATOM 916 N N . LEU A 1 120 ? 9.421 -2.242 5.979 1.00 98.38 120 LEU A N 1
ATOM 917 C CA . LEU A 1 120 ? 7.971 -2.311 5.821 1.00 98.38 120 LEU A CA 1
ATOM 918 C C . LEU A 1 120 ? 7.287 -2.844 7.083 1.00 98.38 120 LEU A C 1
ATOM 920 O O . LEU A 1 120 ? 6.402 -2.187 7.619 1.00 98.38 120 LEU A O 1
ATOM 924 N N . HIS A 1 121 ? 7.738 -3.979 7.617 1.00 98.19 121 HIS A N 1
ATOM 925 C CA . HIS A 1 121 ? 7.177 -4.552 8.842 1.00 98.19 121 HIS A CA 1
ATOM 926 C C . HIS A 1 121 ? 7.222 -3.551 10.008 1.00 98.19 121 HIS A C 1
ATOM 928 O O . HIS A 1 121 ? 6.244 -3.370 10.729 1.00 98.19 121 HIS A O 1
ATOM 934 N N . ARG A 1 122 ? 8.344 -2.839 10.176 1.00 98.12 122 ARG A N 1
ATOM 935 C CA . ARG A 1 122 ? 8.515 -1.854 11.255 1.00 98.12 122 ARG A CA 1
ATOM 936 C C . ARG A 1 122 ? 7.610 -0.630 11.092 1.00 98.12 122 ARG A C 1
ATOM 938 O O . ARG A 1 122 ? 7.144 -0.097 12.097 1.00 98.12 122 ARG A O 1
ATOM 945 N N . LEU A 1 123 ? 7.373 -0.181 9.857 1.00 97.88 123 LEU A N 1
ATOM 946 C CA . LEU A 1 123 ? 6.382 0.854 9.552 1.00 97.88 123 LEU A CA 1
ATOM 947 C C . LEU A 1 123 ? 4.980 0.381 9.961 1.00 97.88 123 LEU A C 1
ATOM 949 O O . LEU A 1 123 ? 4.310 1.063 10.737 1.00 97.88 123 LEU A O 1
ATOM 953 N N . LEU A 1 124 ? 4.572 -0.796 9.477 1.00 98.00 124 LEU A N 1
ATOM 954 C CA . LEU A 1 124 ? 3.224 -1.326 9.680 1.00 98.00 124 LEU A CA 1
ATOM 955 C C . LEU A 1 124 ? 2.909 -1.569 11.162 1.00 98.00 124 LEU A C 1
ATOM 957 O O . LEU A 1 124 ? 1.849 -1.158 11.629 1.00 98.00 124 LEU A O 1
ATOM 961 N N . GLU A 1 125 ? 3.831 -2.173 11.913 1.00 97.00 125 GLU A N 1
ATOM 962 C CA . GLU A 1 125 ? 3.678 -2.412 13.357 1.00 97.00 125 GLU A CA 1
ATOM 963 C C . GLU A 1 125 ? 3.560 -1.115 14.162 1.00 97.00 125 GLU A C 1
ATOM 965 O O . GLU A 1 125 ? 2.724 -0.980 15.059 1.00 97.00 125 GLU A O 1
ATOM 970 N N . ARG A 1 126 ? 4.395 -0.122 13.837 1.00 96.88 126 ARG A N 1
ATOM 971 C CA . ARG A 1 126 ? 4.397 1.161 14.543 1.00 96.88 126 ARG A CA 1
ATOM 972 C C . ARG A 1 126 ? 3.073 1.896 14.359 1.00 96.88 126 ARG A C 1
ATOM 974 O O . ARG A 1 126 ? 2.536 2.429 15.331 1.00 96.88 126 ARG A O 1
ATOM 981 N N . LEU A 1 127 ? 2.562 1.945 13.129 1.00 96.69 127 LEU A N 1
ATOM 982 C CA . LEU A 1 127 ? 1.335 2.676 12.818 1.00 96.69 127 LEU A CA 1
ATOM 983 C C . LEU A 1 127 ? 0.086 1.949 13.329 1.00 96.69 127 LEU A C 1
ATOM 985 O O . LEU A 1 127 ? -0.785 2.596 13.913 1.00 96.69 127 LEU A O 1
ATOM 989 N N . SER A 1 128 ? 0.019 0.618 13.204 1.00 92.94 128 SER A N 1
ATOM 990 C CA . SER A 1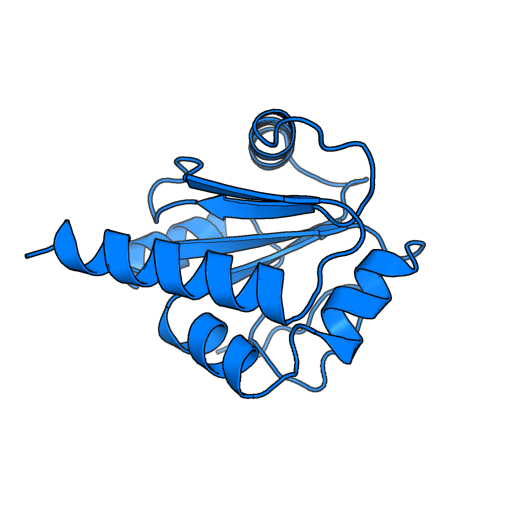 128 ? -1.115 -0.162 13.722 1.00 92.94 128 SER A CA 1
ATOM 991 C C . SER A 1 128 ? -1.212 -0.076 15.250 1.00 92.94 128 SER A C 1
ATOM 993 O O . SER A 1 128 ? -2.304 0.099 15.796 1.00 92.94 128 SER A O 1
ATOM 995 N N . SER A 1 129 ? -0.073 -0.113 15.946 1.00 89.94 129 SER A N 1
ATOM 996 C CA . SER A 1 129 ? -0.015 0.011 17.405 1.00 89.94 129 SER A CA 1
ATOM 997 C C . SER A 1 129 ? -0.462 1.394 17.889 1.00 89.94 129 SER A C 1
ATOM 999 O O . SER A 1 129 ? -1.192 1.503 18.875 1.00 89.94 129 SER A O 1
ATOM 1001 N N . ALA A 1 130 ? -0.062 2.460 17.188 1.00 83.50 130 ALA A N 1
ATOM 1002 C CA . ALA A 1 130 ? -0.446 3.833 17.521 1.00 83.50 130 ALA A CA 1
ATOM 1003 C C . ALA A 1 130 ? -1.928 4.133 17.227 1.00 83.50 130 ALA A C 1
ATOM 1005 O O . ALA A 1 130 ? -2.551 4.927 17.931 1.00 83.50 130 ALA A O 1
ATOM 1006 N N . ALA A 1 131 ? -2.510 3.495 16.209 1.00 79.06 131 ALA A N 1
ATOM 1007 C CA . ALA A 1 131 ? -3.935 3.618 15.916 1.00 79.06 131 ALA A CA 1
ATOM 1008 C C . ALA A 1 131 ? -4.801 2.971 17.013 1.00 79.06 131 ALA A C 1
ATOM 1010 O O . ALA A 1 131 ? -5.831 3.526 17.396 1.00 79.06 131 ALA A O 1
ATOM 1011 N N . ASN A 1 132 ? -4.350 1.847 17.580 1.00 65.62 132 ASN A N 1
ATOM 1012 C CA . ASN A 1 132 ? -5.092 1.109 18.603 1.00 65.62 132 ASN A CA 1
ATOM 1013 C C . ASN A 1 132 ? -5.182 1.846 19.957 1.00 65.62 132 ASN A C 1
ATOM 1015 O O . ASN A 1 132 ? -6.097 1.596 20.735 1.00 65.62 132 ASN A O 1
ATOM 1019 N N . THR A 1 133 ? -4.264 2.774 20.250 1.00 60.88 133 THR A N 1
ATOM 1020 C CA . THR A 1 133 ? -4.273 3.556 21.503 1.00 60.88 133 THR A CA 1
ATOM 1021 C C . THR A 1 133 ? -5.116 4.829 21.433 1.00 60.88 133 THR A C 1
ATOM 1023 O O . THR A 1 133 ? -5.491 5.358 22.474 1.00 60.88 133 THR A O 1
ATOM 1026 N N . LYS A 1 134 ? -5.449 5.321 20.233 1.00 53.00 134 LYS A N 1
ATOM 1027 C CA . LYS A 1 134 ? -6.305 6.508 20.033 1.00 53.00 134 LYS A CA 1
ATOM 1028 C C . LYS A 1 134 ? -7.808 6.196 19.975 1.00 53.00 134 LYS A C 1
ATOM 1030 O O . LYS A 1 134 ? -8.602 7.129 19.895 1.00 53.00 134 LYS A O 1
ATOM 1035 N N . GLY A 1 135 ? -8.187 4.917 19.991 1.00 50.34 135 GLY A N 1
ATOM 1036 C CA . GLY A 1 135 ? -9.577 4.451 19.920 1.00 50.34 135 GLY A CA 1
ATOM 1037 C C . GLY A 1 135 ? -10.159 3.896 21.228 1.00 50.34 135 GLY A C 1
ATOM 1038 O O . GLY A 1 135 ? -11.266 3.363 21.182 1.00 50.34 135 GLY A O 1
ATOM 1039 N N . ALA A 1 136 ? -9.431 3.984 22.349 1.00 39.78 136 ALA A N 1
ATOM 1040 C CA . ALA A 1 136 ? -9.852 3.511 23.674 1.00 39.78 136 ALA A CA 1
ATOM 1041 C C . ALA A 1 136 ? -10.243 4.665 24.608 1.00 39.78 136 ALA A C 1
ATOM 1043 O O . ALA A 1 136 ? -9.580 5.726 24.540 1.00 39.78 136 ALA A O 1
#

pLDDT: mean 92.61, std 11.24, range [39.78, 98.62]

Foldseek 3Di:
DDQDAAPQEGQVSLDREDADPVVQLQCLLVVLAKEKEWEEANPAPLSRCCSNPQCSDNLNSVLCRPHYRYYYYHNVPDDPLVVVQVVVAPPAPADTKIWIGHSVSHTDYIDHDNDHNVNSSVVSVVVSVVSVVVVD

InterPro domains:
  IPR012336 Thioredoxin-like fold [PF13899] (17-102)
  IPR036249 Thioredoxin-like superfamily [SSF52833] (14-129)

Nearest PDB structures (foldseek):
  3ira-assembly1_A  TM=8.387E-01  e=4.927E-06  Methanosarcina mazei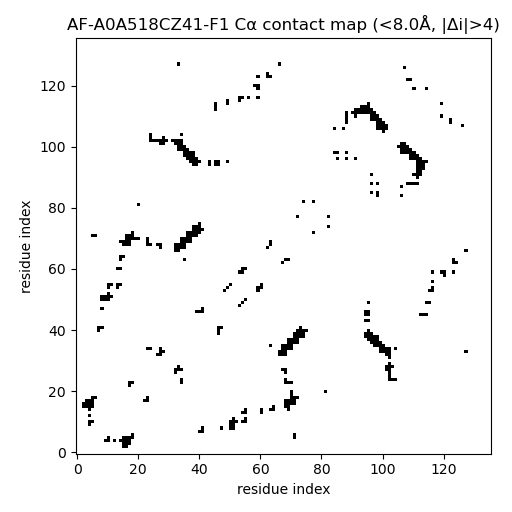 Go1
  2lst-assembly1_A  TM=7.787E-01  e=1.238E-05  Thermus thermophilus HB27
  3ph9-assembly1_A  TM=7.619E-01  e=8.313E-05  Homo sapiens
  1vrs-assembly3_F  TM=7.119E-01  e=2.926E-05  Escherichia coli str. K-12 substr. W3110
  4ip6-assembly1_A  TM=7.036E-01  e=2.752E-05  Escherichia coli K-12

Solvent-accessible surface area (backbone atoms only — not comparable to full-atom values): 7502 Å² total; per-residue (Å²): 132,84,84,31,66,51,93,76,54,79,42,83,75,44,56,62,28,33,73,48,69,69,61,35,40,51,49,6,39,76,68,77,19,30,28,37,35,43,38,28,50,77,98,30,74,45,30,50,44,37,46,59,63,34,44,46,36,68,79,42,20,50,50,43,64,73,46,34,33,40,31,44,39,46,62,93,73,55,53,72,72,58,51,56,55,56,70,68,44,81,91,61,85,40,63,19,36,38,42,32,23,42,40,83,68,50,78,73,53,69,52,49,26,88,71,46,59,70,59,51,44,52,51,53,53,53,52,53,57,55,54,62,65,76,75,112

Secondary structure (DSSP, 8-state):
---PPPSS---SSSSPEE--HHHHHHHHHHHT-EEEEEEE-TT-HHHHHIIIIITTSHHHHHHHHHHEEEEEEETTS--HHHHHHHHTSTT--SSPEEEEE-TT--EEEEEESS--HHHHHHHHHHHHHHHHHS--